Protein AF-A0A3D5R4W8-F1 (afdb_monomer_lite)

Sequence (81 aa):
MEIKNNIKDTALIFEGGGMRASYTAGILNNLLENKLYFNYIAGISAGSSHTVNYVSRDKERAKKSFVDFVKDPNFGGWKSF

Structure (mmCIF, N/CA/C/O backbone):
data_AF-A0A3D5R4W8-F1
#
_entry.id   AF-A0A3D5R4W8-F1
#
loop_
_atom_site.group_PDB
_atom_site.id
_atom_site.type_symbol
_atom_site.label_atom_id
_atom_site.label_alt_id
_atom_site.label_comp_id
_atom_site.label_asym_id
_atom_site.label_entity_id
_atom_site.label_seq_id
_atom_site.pdbx_PDB_ins_code
_atom_site.Cartn_x
_atom_site.Cartn_y
_atom_site.Cartn_z
_atom_site.occupancy
_atom_site.B_iso_or_equiv
_atom_site.auth_seq_id
_atom_site.auth_comp_id
_atom_site.auth_asym_id
_atom_site.auth_atom_id
_atom_site.pdbx_PDB_model_num
ATOM 1 N N . MET A 1 1 ? 2.920 10.121 17.486 1.00 66.88 1 MET A N 1
ATOM 2 C CA . MET A 1 1 ? 1.609 10.373 16.849 1.00 66.88 1 MET A CA 1
ATOM 3 C C . MET A 1 1 ? 0.770 9.123 17.043 1.00 66.88 1 MET A C 1
ATOM 5 O O . MET A 1 1 ? 1.276 8.043 16.774 1.00 66.88 1 MET A O 1
ATOM 9 N N . GLU A 1 2 ? -0.437 9.234 17.591 1.00 81.06 2 GLU A N 1
ATOM 10 C CA . GLU A 1 2 ? -1.293 8.066 17.826 1.00 81.06 2 GLU A CA 1
ATOM 11 C C . GLU A 1 2 ? -1.931 7.633 16.494 1.00 81.06 2 GLU A C 1
ATOM 13 O O . GLU A 1 2 ? -2.650 8.412 15.868 1.00 81.06 2 GLU A O 1
ATOM 18 N N . ILE A 1 3 ? -1.628 6.419 16.021 1.00 86.88 3 ILE A N 1
ATOM 19 C CA . ILE A 1 3 ? -2.218 5.874 14.791 1.00 86.88 3 ILE A CA 1
ATOM 20 C C . ILE A 1 3 ? -3.583 5.286 15.152 1.00 86.88 3 ILE A C 1
ATOM 22 O O . ILE A 1 3 ? -3.657 4.250 15.807 1.00 86.88 3 ILE A O 1
ATOM 26 N N . LYS A 1 4 ? -4.663 5.951 14.726 1.00 93.94 4 LYS A N 1
ATOM 27 C CA . LYS A 1 4 ? -6.041 5.473 14.912 1.00 93.94 4 LYS A CA 1
ATOM 28 C C . LYS A 1 4 ? -6.647 5.007 13.600 1.00 93.94 4 LYS A C 1
ATOM 30 O O . LYS A 1 4 ? -6.508 5.668 12.573 1.00 93.94 4 LYS A O 1
ATOM 35 N N . ASN A 1 5 ? -7.368 3.897 13.678 1.00 96.75 5 ASN A N 1
ATOM 36 C CA . ASN A 1 5 ? -8.159 3.340 12.590 1.00 96.75 5 ASN A CA 1
ATOM 37 C C . ASN A 1 5 ? -9.641 3.691 12.781 1.00 96.75 5 ASN A C 1
ATOM 39 O O . ASN A 1 5 ? -10.104 3.824 13.915 1.00 96.75 5 ASN A O 1
ATOM 43 N N . ASN A 1 6 ? -10.383 3.854 11.685 1.00 97.00 6 ASN A N 1
ATOM 44 C CA . ASN A 1 6 ? -11.782 4.299 11.695 1.00 97.00 6 ASN A CA 1
ATOM 45 C C . ASN A 1 6 ? -12.744 3.411 10.894 1.00 97.00 6 ASN A C 1
ATOM 47 O O . ASN A 1 6 ? -13.951 3.592 11.018 1.00 97.00 6 ASN A O 1
ATOM 51 N N . ILE A 1 7 ? -12.242 2.425 10.149 1.00 97.94 7 ILE A N 1
ATOM 52 C CA . ILE A 1 7 ? -13.064 1.408 9.495 1.00 97.94 7 ILE A CA 1
ATOM 53 C C . ILE A 1 7 ? -12.860 0.086 10.229 1.00 97.94 7 ILE A C 1
ATOM 55 O O . ILE A 1 7 ? -11.748 -0.448 10.309 1.00 97.94 7 ILE A O 1
ATOM 59 N N . LYS A 1 8 ? -13.956 -0.413 10.794 1.00 96.69 8 LYS A N 1
ATOM 60 C CA . LYS A 1 8 ? -14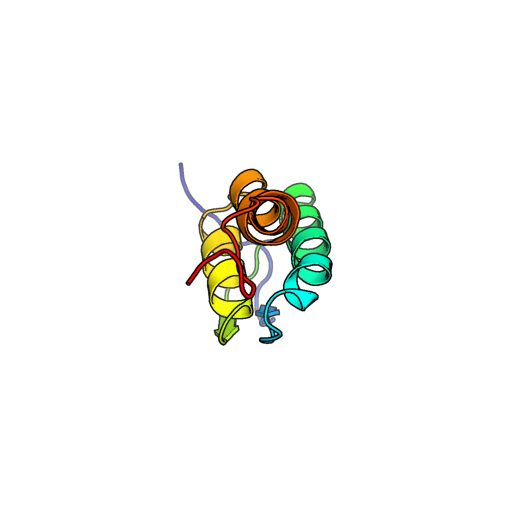.029 -1.649 11.576 1.00 96.69 8 LYS A CA 1
ATOM 61 C C . LYS A 1 8 ? -14.813 -2.699 10.788 1.00 96.69 8 LYS A C 1
ATOM 63 O O . LYS A 1 8 ? -15.515 -2.351 9.844 1.00 96.69 8 LYS A O 1
ATOM 68 N N . ASP A 1 9 ? -14.631 -3.970 11.143 1.00 96.94 9 ASP A N 1
ATOM 69 C CA . ASP A 1 9 ? -15.395 -5.105 10.593 1.00 96.94 9 ASP A CA 1
ATOM 70 C C . ASP A 1 9 ? -15.326 -5.259 9.062 1.00 96.94 9 ASP A C 1
ATOM 72 O O . ASP A 1 9 ? -16.168 -5.889 8.434 1.00 96.94 9 ASP A O 1
ATOM 76 N N . THR A 1 10 ? -14.300 -4.679 8.438 1.00 97.88 10 THR A N 1
ATOM 77 C CA . THR A 1 10 ? -14.001 -4.816 7.011 1.00 97.88 10 THR A CA 1
ATOM 78 C C . THR A 1 10 ? -12.501 -5.001 6.837 1.00 97.88 10 THR A C 1
ATOM 80 O O . THR A 1 10 ? -11.700 -4.298 7.462 1.00 97.88 10 THR A O 1
ATOM 83 N N . ALA A 1 11 ? -12.123 -5.948 5.983 1.00 98.06 11 ALA A N 1
ATOM 84 C CA . ALA A 1 11 ? -10.740 -6.213 5.620 1.00 98.06 11 ALA A CA 1
ATOM 85 C C . ALA A 1 11 ? -10.364 -5.470 4.332 1.00 98.06 11 ALA A C 1
ATOM 87 O O . ALA A 1 11 ? -11.097 -5.522 3.346 1.00 98.06 11 ALA A O 1
ATOM 88 N N . LEU A 1 12 ? -9.198 -4.825 4.329 1.00 98.38 12 LEU A N 1
ATOM 89 C CA . LEU A 1 12 ? -8.570 -4.298 3.120 1.00 98.38 12 LEU A CA 1
ATOM 90 C C . LEU A 1 12 ? -7.509 -5.291 2.637 1.00 98.38 12 LEU A C 1
ATOM 92 O O . LEU A 1 12 ? -6.512 -5.511 3.324 1.00 98.38 12 LEU A O 1
ATOM 96 N N . ILE A 1 13 ? -7.714 -5.890 1.464 1.00 98.38 13 ILE A N 1
ATOM 97 C CA . ILE A 1 13 ? -6.805 -6.899 0.909 1.00 98.38 13 ILE A CA 1
ATOM 98 C C . ILE A 1 13 ? -6.127 -6.351 -0.347 1.00 98.38 13 ILE A C 1
ATOM 100 O O . ILE A 1 13 ? -6.794 -5.978 -1.308 1.00 98.38 13 ILE A O 1
ATOM 104 N N . PHE A 1 14 ? -4.795 -6.315 -0.342 1.00 98.19 14 PHE A N 1
ATOM 105 C CA . PHE A 1 14 ? -3.992 -5.932 -1.498 1.00 98.19 14 PHE A CA 1
ATOM 106 C C . PHE A 1 14 ? -3.476 -7.170 -2.234 1.00 98.19 14 PHE A C 1
ATOM 108 O O . PHE A 1 14 ? -2.607 -7.896 -1.742 1.00 98.19 14 PHE A O 1
ATOM 115 N N . GLU A 1 15 ? -3.979 -7.394 -3.443 1.00 97.62 15 GLU A N 1
ATOM 116 C CA . GLU A 1 15 ? -3.500 -8.468 -4.311 1.00 97.62 15 GLU A CA 1
ATOM 117 C C . GLU A 1 15 ? -2.055 -8.243 -4.786 1.00 97.62 15 GLU A C 1
ATOM 119 O O . GLU A 1 15 ? -1.550 -7.117 -4.867 1.00 97.62 15 GLU A O 1
ATOM 124 N N . GLY A 1 16 ? -1.383 -9.345 -5.123 1.00 95.94 16 GLY A N 1
ATOM 125 C CA . GLY A 1 16 ? -0.098 -9.313 -5.814 1.00 95.94 16 GLY A CA 1
ATOM 126 C C . GLY A 1 16 ? -0.258 -8.988 -7.302 1.00 95.94 16 GLY A C 1
ATOM 127 O O . GLY A 1 16 ? -1.341 -9.072 -7.870 1.00 95.94 16 GLY A O 1
ATOM 128 N N . GLY A 1 17 ? 0.841 -8.645 -7.975 1.00 94.12 17 GLY A N 1
ATOM 129 C CA . GLY A 1 17 ? 0.776 -8.340 -9.412 1.00 94.12 17 GLY A CA 1
ATOM 130 C C . GLY A 1 17 ? 2.038 -7.751 -10.034 1.00 94.12 17 GLY A C 1
ATOM 131 O O . GLY A 1 17 ? 1.972 -7.227 -11.148 1.00 94.12 17 GLY A O 1
ATOM 132 N N . GLY A 1 18 ? 3.175 -7.794 -9.329 1.00 93.25 18 GLY A N 1
ATOM 133 C CA . GLY A 1 18 ? 4.403 -7.124 -9.758 1.00 93.25 18 GLY A CA 1
ATOM 134 C C . GLY A 1 18 ? 4.158 -5.638 -10.028 1.00 93.25 18 GLY A C 1
ATOM 135 O O . GLY A 1 18 ? 3.484 -4.961 -9.252 1.00 93.25 18 GLY A O 1
ATOM 136 N N . MET A 1 19 ? 4.636 -5.143 -11.170 1.00 92.19 19 MET A N 1
ATOM 137 C CA . MET A 1 19 ? 4.486 -3.732 -11.540 1.00 92.19 19 MET A CA 1
ATOM 138 C C . MET A 1 19 ? 3.059 -3.302 -11.898 1.00 92.19 19 MET A C 1
ATOM 140 O O . MET A 1 19 ? 2.796 -2.102 -11.936 1.00 92.19 19 MET A O 1
ATOM 144 N N . ARG A 1 20 ? 2.103 -4.231 -12.074 1.00 93.12 20 ARG A N 1
ATOM 145 C CA . ARG A 1 20 ? 0.678 -3.858 -12.196 1.00 93.12 20 ARG A CA 1
ATOM 146 C C . ARG A 1 20 ? 0.122 -3.251 -10.908 1.00 93.12 20 ARG A C 1
ATOM 148 O O . ARG A 1 20 ? -0.889 -2.561 -10.948 1.00 93.12 20 ARG A O 1
ATOM 155 N N . ALA A 1 21 ? 0.806 -3.436 -9.779 1.00 94.50 21 ALA A N 1
ATOM 156 C CA . ALA A 1 21 ? 0.456 -2.774 -8.531 1.00 94.50 21 ALA A CA 1
ATOM 157 C C . ALA A 1 21 ? 0.613 -1.236 -8.587 1.00 94.50 21 ALA A C 1
ATOM 159 O O . ALA A 1 21 ? 0.216 -0.557 -7.642 1.00 94.50 21 ALA A O 1
ATOM 160 N N . SER A 1 22 ? 1.127 -0.660 -9.681 1.00 94.62 22 SER A N 1
ATOM 161 C CA . SER A 1 22 ? 1.105 0.787 -9.938 1.00 94.62 22 SER A CA 1
ATOM 162 C C . SER A 1 22 ? -0.313 1.372 -9.960 1.00 94.62 22 SER A C 1
ATOM 164 O O . SER A 1 22 ? -0.523 2.458 -9.426 1.00 94.62 22 SER A O 1
ATOM 166 N N . TYR A 1 23 ? -1.307 0.630 -10.462 1.00 94.06 23 TYR A N 1
ATOM 167 C CA . TYR A 1 23 ? -2.717 1.035 -10.393 1.00 94.06 23 TYR A CA 1
ATOM 168 C C . TYR A 1 23 ? -3.232 1.043 -8.945 1.00 94.06 23 TYR A C 1
ATOM 170 O O . TYR A 1 23 ? -3.901 1.983 -8.514 1.00 94.06 23 TYR A O 1
ATOM 178 N N . THR A 1 24 ? -2.845 0.036 -8.155 1.00 95.88 24 THR A N 1
ATOM 179 C CA . THR A 1 24 ? -3.188 -0.069 -6.729 1.00 95.88 24 THR A CA 1
ATOM 180 C C . THR A 1 24 ? -2.572 1.058 -5.897 1.00 95.88 24 THR A C 1
ATOM 182 O O . THR A 1 24 ? -3.186 1.501 -4.929 1.00 95.88 24 THR A O 1
ATOM 185 N N . ALA A 1 25 ? -1.401 1.577 -6.288 1.00 95.81 25 ALA A N 1
ATOM 186 C CA . ALA A 1 25 ? -0.747 2.696 -5.604 1.00 95.81 25 ALA A CA 1
ATOM 187 C C . ALA A 1 25 ? -1.634 3.953 -5.570 1.00 95.81 25 ALA A C 1
ATOM 189 O O . ALA A 1 25 ? -1.690 4.647 -4.554 1.00 95.81 25 ALA A O 1
ATOM 190 N N . GLY A 1 26 ? -2.372 4.216 -6.655 1.00 95.94 26 GLY A N 1
ATOM 191 C CA . GLY A 1 26 ? -3.334 5.318 -6.718 1.00 95.94 26 GLY A CA 1
ATOM 192 C C . GLY A 1 26 ? -4.499 5.131 -5.743 1.00 95.94 26 GLY A C 1
ATOM 193 O O . GLY A 1 26 ? -4.837 6.055 -5.005 1.00 95.94 26 GLY A O 1
ATOM 194 N N . ILE A 1 27 ? -5.061 3.918 -5.675 1.00 96.81 27 ILE A N 1
ATOM 195 C CA . ILE A 1 27 ? -6.131 3.587 -4.722 1.00 96.81 27 ILE A CA 1
ATOM 196 C C . ILE A 1 27 ? -5.641 3.739 -3.281 1.00 96.81 27 ILE A C 1
ATOM 198 O O . ILE A 1 27 ? -6.319 4.369 -2.474 1.00 96.81 27 ILE A O 1
ATOM 202 N N . LEU A 1 28 ? -4.448 3.226 -2.964 1.00 97.44 28 LEU A N 1
ATOM 203 C CA . LEU A 1 28 ? -3.837 3.375 -1.643 1.00 97.44 28 LEU A CA 1
ATOM 204 C C . LEU A 1 28 ? -3.720 4.854 -1.251 1.00 97.44 28 LEU A C 1
ATOM 206 O O . LEU A 1 28 ? -4.152 5.225 -0.157 1.00 97.44 28 LEU A O 1
ATOM 210 N N . ASN A 1 29 ? -3.184 5.700 -2.136 1.00 97.19 29 ASN A N 1
ATOM 211 C CA . ASN A 1 29 ? -3.049 7.130 -1.858 1.00 97.19 29 ASN A CA 1
ATOM 212 C C . ASN A 1 29 ? -4.404 7.797 -1.626 1.00 97.19 29 ASN A C 1
ATOM 214 O O . ASN A 1 29 ? -4.546 8.527 -0.646 1.00 97.19 29 ASN A O 1
ATOM 218 N N . ASN A 1 30 ? -5.413 7.468 -2.435 1.00 97.81 30 ASN A N 1
ATOM 219 C CA . ASN A 1 30 ? -6.766 7.984 -2.246 1.00 97.81 30 ASN A CA 1
ATOM 220 C C . ASN A 1 30 ? -7.364 7.568 -0.887 1.00 97.81 30 ASN A C 1
ATOM 222 O O . ASN A 1 30 ? -7.972 8.394 -0.206 1.00 97.81 30 ASN A O 1
ATOM 226 N N . LEU A 1 31 ? -7.158 6.320 -0.443 1.00 98.19 31 LEU A N 1
ATOM 227 C CA . LEU A 1 31 ? -7.586 5.879 0.892 1.00 98.19 31 LEU A CA 1
ATOM 228 C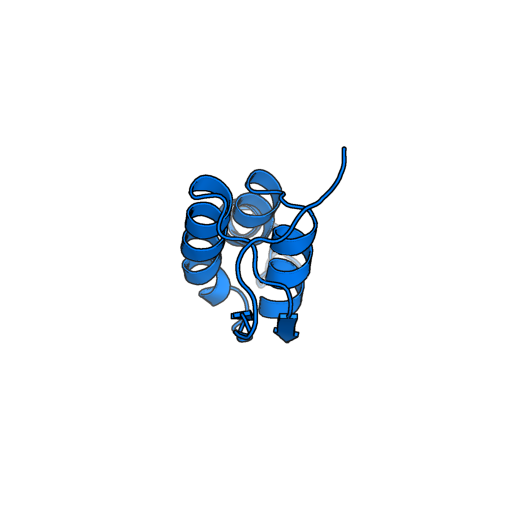 C . LEU A 1 31 ? -6.899 6.698 1.996 1.00 98.19 31 LEU A C 1
ATOM 230 O O . LEU A 1 31 ? -7.562 7.178 2.915 1.00 98.19 31 LEU A O 1
ATOM 234 N N . LEU A 1 32 ? -5.580 6.899 1.897 1.00 97.12 32 LEU A N 1
ATOM 235 C CA . LEU A 1 32 ? -4.813 7.670 2.881 1.00 97.12 32 LEU A CA 1
ATOM 236 C C . LEU A 1 32 ? -5.178 9.163 2.887 1.00 97.12 32 LEU A C 1
ATOM 238 O O . LEU A 1 32 ? -5.181 9.790 3.945 1.00 97.12 32 LEU A O 1
ATOM 242 N N . GLU A 1 33 ? -5.470 9.758 1.732 1.00 97.31 33 GLU A N 1
ATOM 243 C CA . GLU A 1 33 ? -5.921 11.152 1.605 1.00 97.31 33 GLU A CA 1
ATOM 244 C C . GLU A 1 33 ? -7.281 11.381 2.249 1.00 97.31 33 GLU A C 1
ATOM 246 O O . GLU A 1 33 ? -7.443 12.333 3.013 1.00 97.31 33 GLU A O 1
ATOM 251 N N . ASN A 1 34 ? -8.208 10.450 2.036 1.00 97.75 34 ASN A N 1
ATOM 252 C CA . ASN A 1 34 ? -9.535 10.474 2.643 1.00 97.75 34 ASN A CA 1
ATOM 253 C C . ASN A 1 34 ? -9.546 9.946 4.085 1.00 97.75 34 ASN A C 1
ATOM 255 O O . ASN A 1 34 ? -10.606 9.820 4.695 1.00 97.75 34 ASN A O 1
ATOM 259 N N . LYS A 1 35 ? -8.367 9.652 4.650 1.00 96.69 35 LYS A N 1
ATOM 260 C CA . LYS A 1 35 ? -8.190 9.135 6.010 1.00 96.69 35 LYS A CA 1
ATOM 261 C C . LYS A 1 35 ? -9.007 7.863 6.270 1.00 96.69 35 LYS A C 1
ATOM 263 O O . LYS A 1 35 ? -9.477 7.662 7.383 1.00 96.69 35 LYS A O 1
ATOM 268 N N . LEU A 1 36 ? -9.204 7.018 5.260 1.00 98.00 36 LEU A N 1
ATOM 269 C CA . LEU A 1 36 ? -9.918 5.749 5.383 1.00 98.00 36 LEU A CA 1
ATOM 270 C C . LEU A 1 36 ? -8.952 4.716 5.936 1.00 98.00 36 LEU A C 1
ATOM 272 O O . LEU A 1 36 ? -7.988 4.372 5.261 1.00 98.00 36 LEU A O 1
ATOM 276 N N . TYR A 1 37 ? -9.187 4.272 7.169 1.00 97.69 37 TYR A N 1
ATOM 277 C CA . TYR A 1 37 ? -8.221 3.542 7.979 1.00 97.69 37 TYR A CA 1
ATOM 278 C C . TYR A 1 37 ? -8.806 2.229 8.512 1.00 97.69 37 TYR A C 1
ATOM 280 O O . TYR A 1 37 ? -9.382 2.189 9.596 1.00 97.69 37 TYR A O 1
ATOM 288 N N . PHE A 1 38 ? -8.643 1.157 7.741 1.00 98.12 38 PHE A N 1
ATOM 289 C CA . PHE A 1 38 ? -9.044 -0.213 8.085 1.00 98.12 38 PHE A CA 1
ATOM 290 C C . PHE A 1 38 ? -8.248 -0.822 9.253 1.00 98.12 38 PHE A C 1
ATOM 292 O O . PHE A 1 38 ? -7.063 -0.537 9.412 1.00 98.12 38 PHE A O 1
ATOM 299 N N . ASN A 1 39 ? -8.900 -1.688 10.039 1.00 96.44 39 ASN A N 1
ATOM 300 C CA . ASN A 1 39 ? -8.284 -2.442 11.141 1.00 96.44 39 ASN A CA 1
ATOM 301 C C . ASN A 1 39 ? -7.550 -3.708 10.700 1.00 96.44 39 ASN A C 1
ATOM 303 O O . ASN A 1 39 ? -6.516 -4.043 11.273 1.00 96.44 39 ASN A O 1
ATOM 307 N N . TYR A 1 40 ? -8.092 -4.411 9.709 1.00 97.69 40 TYR A N 1
ATOM 308 C CA . TYR A 1 40 ? -7.469 -5.601 9.153 1.00 97.69 40 TYR A CA 1
ATOM 309 C C . TYR A 1 40 ? -6.964 -5.284 7.752 1.00 97.69 40 TYR A C 1
ATOM 311 O O . TYR A 1 40 ? -7.747 -4.903 6.878 1.00 97.69 40 TYR A O 1
ATOM 319 N N . ILE A 1 41 ? -5.657 -5.438 7.550 1.00 97.62 41 ILE A N 1
ATOM 320 C CA . ILE A 1 41 ? -5.017 -5.277 6.249 1.00 97.62 41 ILE A CA 1
ATOM 321 C C . ILE A 1 41 ? -4.111 -6.474 6.001 1.00 97.62 41 ILE A C 1
ATOM 323 O O . ILE A 1 41 ? -3.336 -6.856 6.877 1.00 97.62 41 ILE A O 1
ATOM 327 N N . ALA A 1 42 ? -4.177 -7.031 4.799 1.00 98.31 42 ALA A N 1
ATOM 328 C CA . ALA A 1 42 ? -3.242 -8.049 4.347 1.00 98.31 42 ALA A CA 1
ATOM 329 C C . ALA A 1 42 ? -2.901 -7.838 2.873 1.00 98.31 42 ALA A C 1
ATOM 331 O O . ALA A 1 42 ? -3.677 -7.261 2.112 1.00 98.31 42 ALA A O 1
ATOM 332 N N . GLY A 1 43 ? -1.747 -8.343 2.453 1.00 98.00 43 GLY A N 1
ATOM 333 C CA . GLY A 1 43 ? -1.378 -8.336 1.048 1.00 98.00 43 GLY A CA 1
ATOM 334 C C . GLY A 1 43 ? -0.209 -9.254 0.753 1.00 98.00 43 GLY A C 1
ATOM 335 O O . GLY A 1 43 ? 0.597 -9.557 1.635 1.00 98.00 43 GLY A O 1
ATOM 336 N N . ILE A 1 44 ? -0.122 -9.691 -0.501 1.00 98.31 44 ILE A N 1
ATOM 337 C CA . ILE A 1 44 ? 0.869 -10.669 -0.967 1.00 98.31 44 ILE A CA 1
ATOM 338 C C . ILE A 1 44 ? 1.741 -10.081 -2.079 1.00 98.31 44 ILE A C 1
ATOM 340 O O . ILE A 1 44 ? 1.259 -9.309 -2.908 1.00 98.31 44 ILE A O 1
ATOM 344 N N . SER A 1 45 ? 3.020 -10.466 -2.140 1.00 9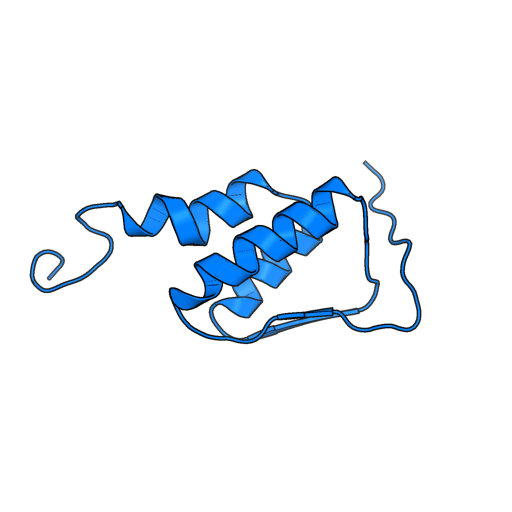7.19 45 SER A N 1
ATOM 345 C CA . SER A 1 45 ? 3.963 -9.994 -3.169 1.00 97.19 45 SER A CA 1
ATOM 346 C C . SER A 1 45 ? 3.999 -8.451 -3.227 1.00 97.19 45 SER A C 1
ATOM 348 O O . SER A 1 45 ? 4.196 -7.803 -2.201 1.00 97.19 45 SER A O 1
ATOM 350 N N . ALA A 1 46 ? 3.760 -7.836 -4.388 1.00 96.31 46 ALA A N 1
ATOM 351 C CA . ALA A 1 46 ? 3.635 -6.382 -4.530 1.00 96.31 46 ALA A CA 1
ATOM 352 C C . ALA A 1 46 ? 2.562 -5.763 -3.602 1.00 96.31 46 ALA A C 1
ATOM 354 O O . ALA A 1 46 ? 2.728 -4.647 -3.108 1.00 96.31 46 ALA A O 1
ATOM 355 N N . GLY A 1 47 ? 1.491 -6.503 -3.298 1.00 97.94 47 GLY A N 1
ATOM 356 C CA . GLY A 1 47 ? 0.467 -6.101 -2.334 1.00 97.94 47 GLY A CA 1
ATOM 357 C C . GLY A 1 47 ? 0.977 -6.046 -0.889 1.00 97.94 47 GLY A C 1
ATOM 358 O O . GLY A 1 47 ? 0.480 -5.248 -0.093 1.00 97.94 47 GLY A O 1
ATOM 359 N N . SER A 1 48 ? 2.015 -6.816 -0.537 1.00 97.81 48 SER A N 1
ATOM 360 C CA . SER A 1 48 ? 2.674 -6.710 0.773 1.00 97.81 48 SER A CA 1
ATOM 361 C C . SER A 1 48 ? 3.378 -5.357 0.924 1.00 97.81 48 SER A C 1
ATOM 363 O O . SER A 1 48 ? 3.260 -4.721 1.969 1.00 97.81 48 SER A O 1
ATOM 365 N N . SER A 1 49 ? 4.034 -4.855 -0.130 1.00 96.88 49 SER A N 1
ATOM 366 C CA . SER A 1 49 ? 4.636 -3.513 -0.121 1.00 96.88 49 SER A CA 1
ATOM 367 C C . SER A 1 49 ? 3.579 -2.422 0.074 1.00 96.88 49 SER A C 1
ATOM 369 O O . SER A 1 49 ? 3.769 -1.521 0.889 1.00 96.88 49 SER A O 1
ATOM 371 N N . HIS A 1 50 ? 2.429 -2.534 -0.602 1.00 97.62 50 HIS A N 1
ATOM 372 C CA . HIS A 1 50 ? 1.292 -1.625 -0.398 1.00 97.62 50 HIS A CA 1
ATOM 373 C C . HIS A 1 50 ? 0.711 -1.705 1.008 1.00 97.62 50 HIS A C 1
ATOM 375 O O . HIS A 1 50 ? 0.440 -0.672 1.613 1.00 97.62 50 HIS A O 1
ATOM 381 N N . THR A 1 51 ? 0.606 -2.905 1.573 1.00 97.81 51 THR A N 1
ATOM 382 C CA . THR A 1 51 ? 0.187 -3.095 2.969 1.00 97.81 51 THR A CA 1
ATOM 383 C C . THR A 1 51 ? 1.098 -2.316 3.920 1.00 97.81 51 THR A C 1
ATOM 385 O O . THR A 1 51 ? 0.617 -1.548 4.752 1.00 97.81 51 THR A O 1
ATOM 388 N N . VAL A 1 52 ? 2.418 -2.440 3.751 1.00 97.12 52 VAL A N 1
ATOM 389 C CA . VAL A 1 52 ? 3.416 -1.740 4.573 1.00 97.12 52 VAL A CA 1
ATOM 390 C C . VAL A 1 52 ? 3.341 -0.218 4.382 1.00 97.12 52 VAL A C 1
ATOM 392 O O . VAL A 1 52 ? 3.362 0.520 5.367 1.00 97.12 52 VAL A O 1
ATOM 395 N N . ASN A 1 53 ? 3.193 0.262 3.144 1.00 96.69 53 ASN A N 1
ATOM 396 C CA . ASN A 1 53 ? 3.007 1.686 2.829 1.00 96.69 53 ASN A CA 1
ATOM 397 C C . ASN A 1 53 ? 1.736 2.269 3.461 1.00 96.69 53 ASN A C 1
ATOM 399 O O . ASN A 1 53 ? 1.737 3.379 3.994 1.00 96.69 53 ASN A O 1
ATOM 403 N N . TYR A 1 54 ? 0.652 1.503 3.432 1.00 97.44 54 TYR A N 1
ATOM 404 C CA . TYR A 1 54 ? -0.635 1.920 3.955 1.00 97.44 54 TYR A CA 1
ATOM 405 C C . TYR A 1 54 ? -0.653 1.969 5.490 1.00 97.44 54 TYR A C 1
ATOM 407 O O . TYR A 1 54 ? -1.125 2.952 6.067 1.00 97.44 54 TYR A O 1
ATOM 415 N N . VAL A 1 55 ? -0.096 0.953 6.163 1.00 96.06 55 VAL A N 1
ATOM 416 C CA . VAL A 1 55 ? 0.007 0.913 7.635 1.00 96.06 55 VAL A CA 1
ATOM 417 C C . VAL A 1 55 ? 0.902 2.038 8.153 1.00 96.06 55 VAL A C 1
ATOM 419 O O . VAL A 1 55 ? 0.569 2.675 9.151 1.00 96.06 55 VAL A O 1
ATOM 422 N N . SER A 1 56 ? 1.993 2.349 7.446 1.00 95.75 56 SER A N 1
ATOM 423 C CA . SER A 1 56 ? 2.868 3.473 7.795 1.00 95.75 56 SER A CA 1
ATOM 424 C C . SER A 1 56 ? 2.289 4.847 7.450 1.00 95.75 56 SER A C 1
ATOM 426 O O . SER A 1 56 ? 2.929 5.851 7.750 1.00 95.75 56 SER A O 1
ATOM 428 N N . ARG A 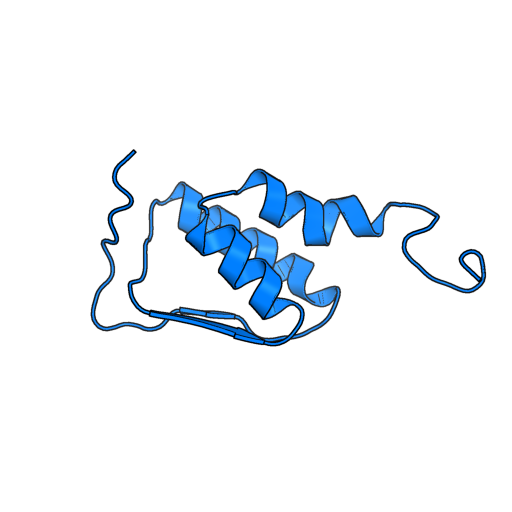1 57 ? 1.111 4.912 6.809 1.00 95.19 57 ARG A N 1
ATOM 429 C CA . ARG A 1 57 ? 0.480 6.151 6.317 1.00 95.19 57 ARG A CA 1
ATOM 430 C C . ARG A 1 57 ? 1.369 6.946 5.351 1.00 95.19 57 ARG A C 1
ATOM 432 O O . ARG A 1 57 ? 1.262 8.168 5.276 1.00 95.19 57 ARG A O 1
ATOM 439 N N . ASP A 1 58 ? 2.226 6.257 4.600 1.00 95.25 58 ASP A N 1
ATOM 440 C CA . ASP A 1 58 ? 3.233 6.883 3.743 1.00 95.25 58 ASP A CA 1
ATOM 441 C C . ASP A 1 58 ? 2.790 6.885 2.275 1.00 95.25 58 ASP A C 1
ATOM 443 O O . ASP A 1 58 ? 2.987 5.922 1.526 1.00 95.25 58 ASP A O 1
ATOM 447 N N . LYS A 1 59 ? 2.172 8.000 1.878 1.00 94.38 59 LYS A N 1
ATOM 448 C CA . LYS A 1 59 ? 1.666 8.220 0.515 1.00 94.38 59 LYS A CA 1
ATOM 449 C C . LYS A 1 59 ? 2.790 8.355 -0.512 1.00 94.38 59 LYS A C 1
ATOM 451 O O . LYS A 1 59 ? 2.684 7.888 -1.648 1.00 94.38 59 LYS A O 1
ATOM 456 N N . GLU A 1 60 ? 3.883 8.993 -0.104 1.00 95.62 60 GLU A N 1
ATOM 457 C CA . GLU A 1 60 ? 5.021 9.247 -0.981 1.00 95.62 60 GLU A CA 1
ATOM 458 C C . GLU A 1 60 ? 5.737 7.942 -1.305 1.00 95.62 60 GLU A C 1
ATOM 460 O O . GLU A 1 60 ? 6.052 7.674 -2.465 1.00 95.62 60 GLU A O 1
ATOM 465 N N . ARG A 1 61 ? 5.932 7.077 -0.304 1.00 95.06 61 ARG A N 1
ATOM 466 C CA . ARG A 1 61 ? 6.526 5.757 -0.520 1.00 95.06 61 ARG A CA 1
ATOM 467 C C . ARG A 1 61 ? 5.650 4.877 -1.404 1.00 95.06 61 ARG A C 1
ATOM 469 O O . ARG A 1 61 ? 6.188 4.207 -2.280 1.00 95.06 61 ARG A O 1
ATOM 476 N N . ALA A 1 62 ? 4.325 4.933 -1.257 1.00 93.06 62 ALA A N 1
ATOM 477 C CA . ALA A 1 62 ? 3.411 4.190 -2.126 1.00 93.06 62 ALA A CA 1
ATOM 478 C C . ALA A 1 62 ? 3.588 4.529 -3.613 1.00 93.06 62 ALA A C 1
ATOM 480 O O . ALA A 1 62 ? 3.684 3.622 -4.443 1.00 93.06 62 ALA A O 1
ATOM 481 N N . LYS A 1 63 ? 3.701 5.822 -3.945 1.00 94.12 63 LYS A N 1
ATOM 482 C CA . LYS A 1 63 ? 3.986 6.272 -5.314 1.00 94.12 63 LYS A CA 1
ATOM 483 C C . LYS A 1 63 ? 5.403 5.892 -5.746 1.00 94.12 63 LYS A C 1
ATOM 485 O O . LYS A 1 63 ? 5.575 5.301 -6.813 1.00 94.12 63 LYS A O 1
ATOM 490 N N . LYS A 1 64 ? 6.409 6.175 -4.913 1.00 95.44 64 LYS A N 1
ATOM 491 C CA . LYS A 1 64 ? 7.814 5.901 -5.242 1.00 95.44 64 LYS A CA 1
ATOM 492 C C . LYS A 1 64 ? 8.041 4.433 -5.590 1.00 95.44 64 LYS A C 1
ATOM 494 O O . LYS A 1 64 ? 8.658 4.158 -6.611 1.00 95.44 64 LYS A O 1
ATOM 499 N N . SER A 1 65 ? 7.490 3.504 -4.807 1.00 93.94 65 SER A N 1
ATOM 500 C CA . SER A 1 65 ? 7.706 2.062 -4.984 1.00 93.94 65 SER A CA 1
ATOM 501 C C . SER A 1 65 ? 7.195 1.494 -6.311 1.00 93.94 65 SER A C 1
ATOM 503 O O . SER A 1 65 ? 7.772 0.528 -6.798 1.00 93.94 65 SER A O 1
ATOM 505 N N . PHE A 1 66 ? 6.130 2.054 -6.894 1.00 94.00 66 PHE A N 1
ATOM 506 C CA . PHE A 1 66 ? 5.453 1.431 -8.043 1.00 94.00 66 PHE A CA 1
ATOM 507 C C . PHE A 1 66 ? 5.264 2.340 -9.259 1.00 94.00 66 PHE A C 1
ATOM 509 O O . PHE A 1 66 ? 4.883 1.849 -10.320 1.00 94.00 66 PHE A O 1
ATOM 516 N N . VAL A 1 67 ? 5.528 3.642 -9.136 1.00 92.62 67 VAL A N 1
ATOM 517 C CA . VAL A 1 67 ? 5.381 4.615 -10.231 1.00 92.62 67 VAL A CA 1
ATOM 518 C C . VAL A 1 67 ? 6.715 5.249 -10.599 1.00 92.62 67 VAL A C 1
ATOM 520 O O . VAL A 1 67 ? 7.009 5.403 -11.782 1.00 92.62 67 VAL A O 1
ATOM 523 N N . ASP A 1 68 ? 7.524 5.617 -9.606 1.00 94.19 68 ASP A N 1
ATOM 524 C CA . ASP A 1 68 ? 8.796 6.292 -9.873 1.00 94.19 68 ASP A CA 1
ATOM 525 C C . ASP A 1 68 ? 9.948 5.293 -10.005 1.00 94.19 68 ASP A C 1
ATOM 527 O O . ASP A 1 68 ? 10.752 5.424 -10.922 1.00 94.19 68 ASP A O 1
ATOM 531 N N . PHE A 1 69 ? 9.986 4.249 -9.171 1.00 92.19 69 PHE A N 1
ATOM 532 C CA . PHE A 1 69 ? 11.066 3.256 -9.172 1.00 92.19 69 PHE A CA 1
ATOM 533 C C . PHE A 1 69 ? 11.216 2.516 -10.510 1.00 92.19 69 PHE A C 1
ATOM 535 O O . PHE A 1 69 ? 12.329 2.253 -10.944 1.00 92.19 69 PHE A O 1
ATOM 542 N N . VAL A 1 70 ? 10.113 2.273 -11.226 1.00 90.50 70 VAL A N 1
ATOM 543 C CA . VAL A 1 70 ? 10.138 1.626 -12.555 1.00 90.50 70 VAL A CA 1
ATOM 544 C C . VAL A 1 70 ? 10.836 2.458 -13.632 1.00 90.50 70 VAL A C 1
ATOM 546 O O . VAL A 1 70 ? 11.169 1.940 -14.693 1.00 90.50 70 VAL A O 1
ATOM 549 N N . LYS A 1 71 ? 11.026 3.759 -13.390 1.00 90.62 71 LYS A N 1
ATOM 550 C CA . LYS A 1 71 ? 11.710 4.663 -14.320 1.00 90.62 71 LYS A CA 1
ATOM 551 C C . LYS A 1 71 ? 13.227 4.6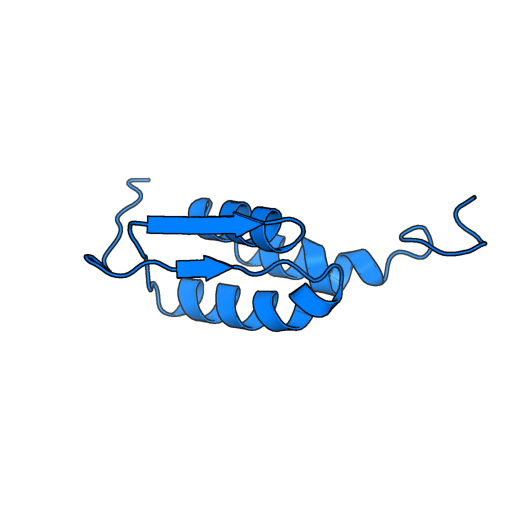26 -14.152 1.00 90.62 71 LYS A C 1
ATOM 553 O O . LYS A 1 71 ? 13.920 5.228 -14.968 1.00 90.62 71 LYS A O 1
ATOM 558 N N . ASP A 1 72 ? 13.740 3.973 -13.107 1.00 92.00 72 ASP A N 1
ATOM 559 C CA . ASP A 1 72 ? 15.179 3.803 -12.936 1.00 92.00 72 ASP A CA 1
ATOM 560 C C . ASP A 1 72 ? 15.721 2.935 -14.089 1.00 92.00 72 ASP A C 1
ATOM 562 O O . ASP A 1 72 ? 15.217 1.830 -14.307 1.00 92.00 72 ASP A O 1
ATOM 566 N N . PRO A 1 73 ? 16.731 3.396 -14.851 1.00 89.19 73 PRO A N 1
ATOM 567 C CA . PRO A 1 73 ? 17.307 2.616 -15.947 1.00 89.19 73 PRO A CA 1
ATOM 568 C C . PRO A 1 73 ? 17.914 1.277 -15.494 1.00 89.19 73 PRO A C 1
ATOM 570 O O . PRO A 1 73 ? 18.079 0.385 -16.324 1.00 89.19 73 PRO A O 1
ATOM 573 N N . ASN A 1 74 ? 18.217 1.125 -14.201 1.00 90.62 74 ASN A N 1
ATOM 574 C CA . ASN A 1 74 ? 18.735 -0.099 -13.592 1.00 90.62 74 ASN A CA 1
ATOM 575 C C . ASN A 1 74 ? 17.642 -0.957 -12.935 1.00 90.62 74 ASN A C 1
ATOM 577 O O . ASN A 1 74 ? 17.956 -1.981 -12.334 1.00 90.62 74 ASN A O 1
ATOM 581 N N . PHE A 1 75 ? 16.368 -0.558 -13.021 1.00 88.81 75 PHE A N 1
ATOM 582 C CA . PHE A 1 75 ? 15.252 -1.272 -12.395 1.00 88.81 75 PHE A CA 1
ATOM 583 C C . PHE A 1 75 ? 15.139 -2.730 -12.868 1.00 88.81 75 PHE A C 1
ATOM 585 O O . PHE A 1 75 ? 14.821 -3.622 -12.081 1.00 88.81 75 PHE A O 1
ATOM 592 N N . GLY A 1 76 ? 15.385 -2.977 -14.157 1.00 86.31 76 GLY A N 1
ATOM 593 C CA . GLY A 1 76 ? 15.367 -4.320 -14.718 1.00 86.31 76 GLY A CA 1
ATOM 594 C C . GLY A 1 76 ? 15.525 -4.360 -16.236 1.00 86.31 76 GLY A C 1
ATOM 595 O O . GLY A 1 76 ? 15.445 -3.345 -16.927 1.00 86.31 76 GLY A O 1
ATOM 596 N N . GLY A 1 77 ? 15.708 -5.570 -16.762 1.00 85.81 77 GLY A N 1
ATOM 597 C CA . GLY A 1 77 ? 15.913 -5.848 -18.184 1.00 85.81 77 GLY A CA 1
ATOM 598 C C . GLY A 1 77 ? 17.345 -6.288 -18.484 1.00 85.81 77 GLY A C 1
ATOM 599 O O . GLY A 1 77 ? 18.182 -6.384 -17.600 1.00 85.81 77 GLY A O 1
ATOM 600 N N . TRP A 1 78 ? 17.654 -6.558 -19.751 1.00 87.06 78 TRP A N 1
ATOM 601 C CA . TRP A 1 78 ? 18.960 -7.106 -20.151 1.00 87.06 78 TRP A CA 1
ATOM 602 C C . TRP A 1 78 ? 20.159 -6.214 -19.807 1.00 87.06 78 TRP A C 1
ATOM 604 O O . TRP A 1 78 ? 21.269 -6.711 -19.702 1.00 87.06 78 TRP A O 1
ATOM 614 N N . LYS A 1 79 ? 19.941 -4.905 -19.636 1.00 84.00 79 LYS A N 1
ATOM 615 C CA . LYS A 1 79 ? 20.993 -3.943 -19.279 1.00 84.00 79 LYS A CA 1
ATOM 616 C C . LYS A 1 79 ? 21.353 -3.947 -17.789 1.00 84.00 79 LYS A C 1
ATOM 618 O O . LYS A 1 79 ? 22.335 -3.314 -17.429 1.00 84.00 79 LYS A O 1
ATOM 623 N N . SER A 1 80 ? 20.548 -4.592 -16.941 1.00 81.94 80 SER A N 1
ATOM 624 C CA . SER A 1 80 ? 20.770 -4.655 -15.491 1.00 81.94 80 SER A CA 1
ATOM 625 C C . SER A 1 80 ? 21.477 -5.943 -15.038 1.00 81.94 80 SER A C 1
ATOM 627 O O . SER A 1 80 ? 21.497 -6.210 -13.839 1.00 81.94 80 SER A O 1
ATOM 629 N N . PHE A 1 81 ? 21.991 -6.753 -15.972 1.00 77.00 81 PHE A N 1
ATOM 630 C CA . PHE A 1 81 ? 22.747 -7.987 -15.721 1.00 77.00 81 PHE A CA 1
ATOM 631 C C . PHE A 1 81 ? 24.179 -7.864 -16.238 1.00 77.00 81 PHE A C 1
ATOM 633 O O . PHE A 1 81 ? 24.372 -7.163 -17.258 1.00 77.00 81 PHE A O 1
#

Secondary structure (DSSP, 8-state):
------EEEEEEEE---GGGHHHHHHHHHHHHHTT--EEEE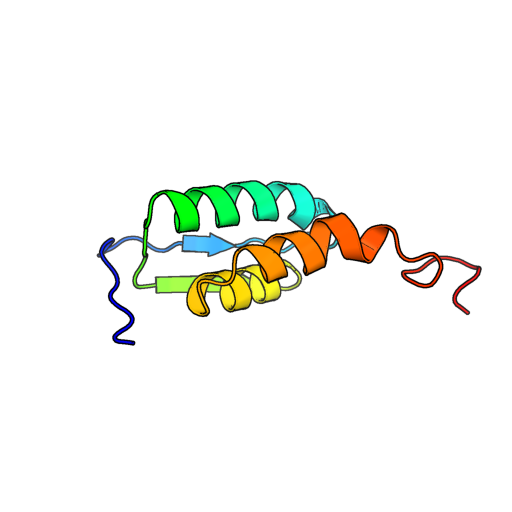EE-THHHHHHHHHHTT-HHHHHIIIIIGGGSTTSSSGGG-

Radius of gyration: 13.88 Å; chains: 1; bounding box: 38×22×38 Å

Foldseek 3Di:
DDDDADDEPDEAEFEADVLVCLVVLVVLLVCLVVVHGYPHYDYDHVSNQSSVCNSVSNSPSSCCVRPVLVPPPCSDDPVVD

pLDDT: mean 94.22, std 5.31, range [66.88, 98.38]